Protein AF-F8WBX7-F1 (afdb_monomer_lite)

Radius of gyration: 35.65 Å; chains: 1; bounding box: 81×72×64 Å

Secondary structure (DSSP, 8-state):
------------------------------------TTS--------HHHHHHHHH--SSTTHHHHHHHHHHHHHHHTTT---GGGHHHHHHHHHHHHHHTTT-TTHHHHHHHHHHTT-

Structure (mmCIF, N/CA/C/O backbone):
data_AF-F8WBX7-F1
#
_entry.id   AF-F8WBX7-F1
#
loop_
_atom_site.group_PDB
_atom_site.id
_atom_site.type_symbol
_atom_site.label_atom_id
_atom_site.label_alt_id
_atom_site.label_comp_id
_atom_site.label_asym_id
_atom_site.label_entity_id
_atom_site.label_seq_id
_atom_site.pdbx_PDB_ins_code
_atom_site.Cartn_x
_atom_site.Cartn_y
_atom_site.Cartn_z
_atom_site.occupancy
_atom_site.B_iso_or_equiv
_atom_site.auth_seq_id
_atom_site.auth_comp_id
_atom_site.auth_asym_id
_atom_site.auth_atom_id
_atom_site.pdbx_PDB_model_num
ATOM 1 N N . MET A 1 1 ? 64.959 -41.190 -45.907 1.00 32.16 1 MET A N 1
ATOM 2 C CA . MET A 1 1 ? 64.258 -42.488 -45.803 1.00 32.16 1 MET A CA 1
ATOM 3 C C . MET A 1 1 ? 65.251 -43.431 -45.135 1.00 32.16 1 MET A C 1
ATOM 5 O O . MET A 1 1 ? 66.301 -43.627 -45.720 1.00 32.16 1 MET A O 1
ATOM 9 N N . TRP A 1 2 ? 65.195 -43.651 -43.812 1.00 32.00 2 TRP A N 1
ATOM 10 C CA . TRP A 1 2 ? 64.320 -44.609 -43.090 1.00 32.00 2 TRP A CA 1
ATOM 11 C C . TRP A 1 2 ? 64.454 -46.012 -43.702 1.00 32.00 2 TRP A C 1
ATOM 13 O O . TRP A 1 2 ? 64.233 -46.123 -44.900 1.00 32.00 2 TRP A O 1
ATOM 23 N N . THR A 1 3 ? 64.750 -47.117 -43.021 1.00 35.34 3 THR A N 1
ATOM 24 C CA . THR A 1 3 ? 65.129 -47.492 -41.640 1.00 35.34 3 THR A CA 1
ATOM 25 C C . THR A 1 3 ? 65.333 -49.013 -41.736 1.00 35.34 3 THR A C 1
ATOM 27 O O . THR A 1 3 ? 64.502 -49.674 -42.352 1.00 35.34 3 THR A O 1
ATOM 30 N N . GLU A 1 4 ? 66.357 -49.563 -41.101 1.00 31.98 4 GLU A N 1
ATOM 31 C CA . GLU A 1 4 ? 66.477 -50.981 -40.710 1.00 31.98 4 GLU A CA 1
ATOM 32 C C . GLU A 1 4 ? 66.907 -50.934 -39.225 1.00 31.98 4 GLU A C 1
ATOM 34 O O . GLU A 1 4 ? 67.509 -49.945 -38.811 1.00 31.98 4 GLU A O 1
ATOM 39 N N . GLU A 1 5 ? 66.617 -51.852 -38.311 1.00 36.66 5 GLU A N 1
ATOM 40 C CA . GLU A 1 5 ? 66.100 -53.215 -38.362 1.00 36.66 5 GLU A CA 1
ATOM 41 C C . GLU A 1 5 ? 65.619 -53.602 -36.935 1.00 36.66 5 GLU A C 1
ATOM 43 O O . GLU A 1 5 ? 65.699 -52.795 -36.009 1.00 36.66 5 GLU A O 1
ATOM 48 N N . ALA A 1 6 ? 65.131 -54.841 -36.803 1.00 39.00 6 ALA A N 1
ATOM 49 C CA . ALA A 1 6 ? 64.866 -55.672 -35.616 1.00 39.00 6 ALA A CA 1
ATOM 50 C C . ALA A 1 6 ? 65.645 -55.326 -34.317 1.00 39.00 6 ALA A C 1
ATOM 52 O O . ALA A 1 6 ? 66.772 -54.859 -34.353 1.00 39.00 6 ALA A O 1
ATOM 53 N N . GLY A 1 7 ? 65.162 -55.554 -33.093 1.00 36.91 7 GLY A N 1
ATOM 54 C CA . GLY A 1 7 ? 64.368 -56.664 -32.567 1.00 36.91 7 GLY A CA 1
ATOM 55 C C . GLY A 1 7 ? 65.116 -57.296 -31.373 1.00 36.91 7 GLY A C 1
ATOM 56 O O . GLY A 1 7 ? 66.333 -57.418 -31.411 1.00 36.91 7 GLY A O 1
ATOM 57 N N . ALA A 1 8 ? 64.355 -57.726 -30.357 1.00 36.06 8 ALA A N 1
ATOM 58 C CA . ALA A 1 8 ? 64.717 -58.650 -29.262 1.00 36.06 8 ALA A CA 1
ATOM 59 C C . ALA A 1 8 ? 65.456 -58.127 -27.992 1.00 36.06 8 ALA A C 1
ATOM 61 O O . ALA A 1 8 ? 66.654 -57.878 -27.978 1.00 36.06 8 ALA A O 1
ATOM 62 N N . THR A 1 9 ? 64.673 -58.08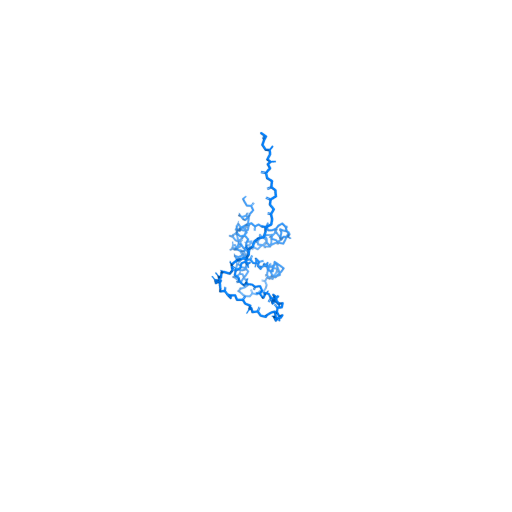3 -26.896 1.00 35.72 9 THR A N 1
ATOM 63 C CA . THR A 1 9 ? 64.915 -58.601 -25.519 1.00 35.72 9 THR A CA 1
ATOM 64 C C . THR A 1 9 ? 66.294 -58.496 -24.855 1.00 35.72 9 THR A C 1
ATOM 66 O O . THR A 1 9 ? 67.227 -59.159 -25.288 1.00 35.72 9 THR A O 1
ATOM 69 N N . ALA A 1 10 ? 66.338 -57.889 -23.660 1.00 38.41 10 ALA A N 1
ATOM 70 C CA . ALA A 1 10 ? 66.736 -58.559 -22.406 1.00 38.41 10 ALA A CA 1
ATOM 71 C C . ALA A 1 10 ? 66.576 -57.623 -21.190 1.00 38.41 10 ALA A C 1
ATOM 73 O O . ALA A 1 10 ? 66.695 -56.406 -21.285 1.00 38.41 10 ALA A O 1
ATOM 74 N N . GLU A 1 11 ? 66.257 -58.239 -20.061 1.00 33.62 11 GLU A N 1
ATOM 75 C CA . GLU A 1 11 ? 65.795 -57.678 -18.794 1.00 33.62 11 GLU A CA 1
ATOM 76 C C . GLU A 1 11 ? 66.921 -57.069 -17.938 1.00 33.62 11 GLU A C 1
ATOM 78 O O . GLU A 1 11 ? 68.028 -57.599 -17.907 1.00 33.62 11 GLU A O 1
ATOM 83 N N . ALA A 1 12 ? 66.601 -56.035 -17.148 1.00 40.03 12 ALA A N 1
ATOM 84 C CA . ALA A 1 12 ? 67.193 -55.821 -15.824 1.00 40.03 12 ALA A CA 1
ATOM 85 C C . ALA A 1 12 ? 66.313 -54.886 -14.966 1.00 40.03 12 ALA A C 1
ATOM 87 O O . ALA A 1 12 ? 66.141 -53.706 -15.267 1.00 40.03 12 ALA A O 1
ATOM 88 N N . GLN A 1 13 ? 65.768 -55.469 -13.893 1.00 34.62 13 GLN A N 1
ATOM 89 C CA . GLN A 1 13 ? 65.383 -54.863 -12.606 1.00 34.62 13 GLN A CA 1
ATOM 90 C C . GLN A 1 13 ? 66.312 -53.688 -12.214 1.00 34.62 13 GLN A C 1
ATOM 92 O O . GLN A 1 13 ? 67.504 -53.739 -12.480 1.00 34.62 13 GLN A O 1
ATOM 97 N N . GLU A 1 14 ? 65.873 -52.631 -11.526 1.00 36.47 14 GLU A N 1
ATOM 98 C CA . GLU A 1 14 ? 65.305 -52.718 -10.180 1.00 36.47 14 GLU A CA 1
ATOM 99 C C . GLU A 1 14 ? 64.715 -51.379 -9.692 1.00 36.47 14 GLU A C 1
ATOM 101 O O . GLU A 1 14 ? 65.154 -50.300 -10.078 1.00 36.47 14 GLU A O 1
ATOM 106 N N . SER A 1 15 ? 63.834 -51.519 -8.696 1.00 37.59 15 SER A N 1
ATOM 107 C CA . SER A 1 15 ? 63.729 -50.653 -7.513 1.00 37.59 15 SER A CA 1
ATOM 108 C C . SER A 1 15 ? 63.017 -49.308 -7.671 1.00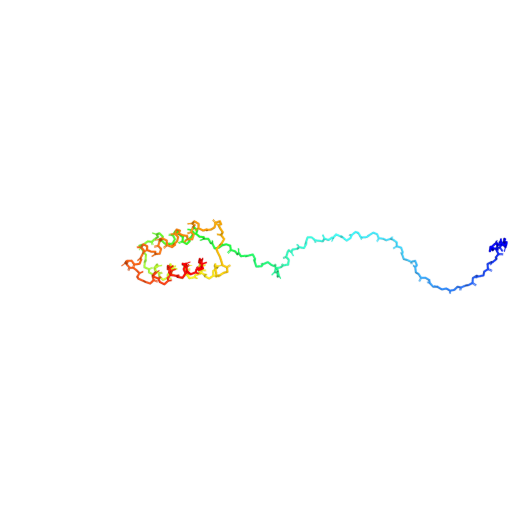 37.59 15 SER A C 1
ATOM 110 O O . SER A 1 15 ? 63.596 -48.302 -8.067 1.00 37.59 15 SER A O 1
ATOM 112 N N . GLY A 1 16 ? 61.749 -49.262 -7.243 1.00 35.47 16 GLY A N 1
ATOM 113 C CA . GLY A 1 16 ? 61.037 -47.986 -7.173 1.00 35.47 16 GLY A CA 1
ATOM 114 C C . GLY A 1 16 ? 59.624 -47.977 -6.600 1.00 35.47 16 GLY A C 1
ATOM 115 O O . GLY A 1 16 ? 58.793 -47.254 -7.116 1.00 35.47 16 GLY A O 1
ATOM 116 N N . ILE A 1 17 ? 59.369 -48.741 -5.533 1.00 42.94 17 ILE A N 1
ATOM 117 C CA . ILE A 1 17 ? 58.415 -48.397 -4.455 1.00 42.94 17 ILE A CA 1
ATOM 118 C C . ILE A 1 17 ? 56.901 -48.340 -4.804 1.00 42.94 17 ILE A C 1
ATOM 120 O O . ILE A 1 17 ? 56.388 -47.429 -5.438 1.00 42.94 17 ILE A O 1
ATOM 124 N N . ARG A 1 18 ? 56.204 -49.357 -4.262 1.00 49.78 18 ARG A N 1
ATOM 125 C CA . ARG A 1 18 ? 54.848 -49.427 -3.652 1.00 49.78 18 ARG A CA 1
ATOM 126 C C . ARG A 1 18 ? 53.939 -48.190 -3.836 1.00 49.78 18 ARG A C 1
ATOM 128 O O . ARG A 1 18 ? 54.327 -47.068 -3.559 1.00 49.78 18 ARG A O 1
ATOM 135 N N . ASN A 1 19 ? 52.659 -48.369 -4.178 1.00 38.72 19 ASN A N 1
ATOM 136 C CA . ASN A 1 19 ? 51.656 -48.800 -3.195 1.00 38.72 19 ASN A CA 1
ATOM 137 C C . ASN A 1 19 ? 50.479 -49.556 -3.839 1.00 38.72 19 ASN A C 1
ATOM 139 O O . ASN A 1 19 ? 49.707 -48.998 -4.613 1.00 38.72 19 ASN A O 1
ATOM 143 N N . LYS A 1 20 ? 50.304 -50.824 -3.446 1.00 44.56 20 LYS A N 1
ATOM 144 C CA . LYS A 1 20 ? 49.010 -51.515 -3.490 1.00 44.56 20 LYS A CA 1
ATOM 145 C C . LYS A 1 20 ? 48.246 -51.118 -2.232 1.00 44.56 20 LYS A C 1
ATOM 147 O O . LYS A 1 20 ? 48.716 -51.436 -1.145 1.00 44.56 20 LYS A O 1
ATOM 152 N N . SER A 1 21 ? 47.066 -50.532 -2.387 1.00 44.62 21 SER A N 1
ATOM 153 C CA . SER A 1 21 ? 46.029 -50.623 -1.363 1.00 44.62 21 SER A CA 1
ATOM 154 C C . SER A 1 21 ? 44.713 -51.018 -2.011 1.00 44.62 21 SER A C 1
ATOM 156 O O . SER A 1 21 ? 44.223 -50.394 -2.945 1.00 44.62 21 SER A O 1
ATOM 158 N N . SER A 1 22 ? 44.237 -52.146 -1.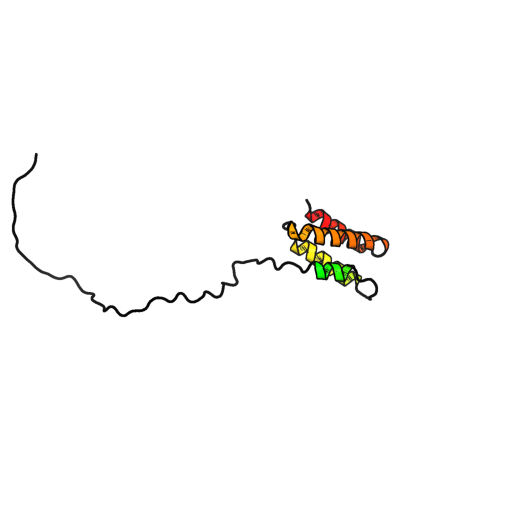504 1.00 49.97 22 SER A N 1
ATOM 159 C CA . SER A 1 22 ? 42.969 -52.827 -1.697 1.00 49.97 22 SER A CA 1
ATOM 160 C C . SER A 1 22 ? 41.770 -51.916 -1.946 1.00 49.97 22 SER A C 1
ATOM 162 O O . SER A 1 22 ? 41.451 -51.045 -1.139 1.00 49.97 22 SER A O 1
ATOM 164 N N . SER A 1 23 ? 41.058 -52.235 -3.026 1.00 57.12 23 SER A N 1
ATOM 165 C CA . SER A 1 23 ? 39.666 -51.863 -3.255 1.00 57.12 23 SER A CA 1
ATOM 166 C C . SER A 1 23 ? 38.801 -52.283 -2.062 1.00 57.12 23 SER A C 1
ATOM 168 O O . SER A 1 23 ? 38.703 -53.469 -1.748 1.00 57.12 23 SER A O 1
ATOM 170 N N . SER A 1 24 ? 38.184 -51.303 -1.406 1.00 54.84 24 SER A N 1
ATOM 171 C CA . SER A 1 24 ? 37.029 -51.488 -0.534 1.00 54.84 24 SER A CA 1
ATOM 172 C C . SER A 1 24 ? 36.069 -50.335 -0.792 1.00 54.84 24 SER A C 1
ATOM 174 O O . SER A 1 24 ? 36.402 -49.167 -0.604 1.00 54.84 24 SER A O 1
ATOM 176 N N . SER A 1 25 ? 34.889 -50.697 -1.268 1.00 55.22 25 SER A N 1
ATOM 177 C CA . SER A 1 25 ? 33.782 -49.856 -1.699 1.00 55.22 25 SER A CA 1
ATOM 178 C C . SER A 1 25 ? 33.370 -48.811 -0.663 1.00 55.22 25 SER A C 1
ATOM 180 O O . SER A 1 25 ? 32.951 -49.187 0.427 1.00 55.22 25 SER A O 1
ATOM 182 N N . GLN A 1 26 ? 33.350 -47.532 -1.046 1.00 49.50 26 GLN A N 1
ATOM 183 C CA . GLN A 1 26 ? 32.404 -46.549 -0.509 1.00 49.50 26 GLN A CA 1
ATOM 184 C C . GLN A 1 26 ? 32.002 -45.588 -1.630 1.00 49.50 26 GLN A C 1
ATOM 186 O O . GLN A 1 26 ? 32.787 -44.759 -2.080 1.00 49.50 26 GLN A O 1
ATOM 191 N N . ILE A 1 27 ? 30.769 -45.743 -2.112 1.00 61.38 27 ILE A N 1
ATOM 192 C CA . ILE A 1 27 ? 30.102 -44.739 -2.941 1.00 61.38 27 ILE A CA 1
ATOM 193 C C . ILE A 1 27 ? 29.888 -43.524 -2.028 1.00 61.38 27 ILE A C 1
ATOM 195 O O . ILE A 1 27 ? 29.262 -43.696 -0.977 1.00 61.38 27 ILE A O 1
ATOM 199 N N . PRO A 1 28 ? 30.373 -42.318 -2.365 1.00 46.81 28 PRO A N 1
ATOM 200 C CA . PRO A 1 28 ? 30.032 -41.142 -1.589 1.00 46.81 28 PRO A CA 1
ATOM 201 C C . PRO A 1 28 ? 28.564 -40.822 -1.870 1.00 46.81 28 PRO A C 1
ATOM 203 O O . PRO A 1 28 ? 28.202 -40.316 -2.930 1.00 46.81 28 PRO A O 1
ATOM 206 N N . VAL A 1 29 ? 27.704 -41.170 -0.917 1.00 57.00 29 VAL A N 1
ATOM 207 C CA . VAL A 1 29 ? 26.351 -40.629 -0.844 1.00 57.00 29 VAL A CA 1
ATOM 208 C C . VAL A 1 29 ? 26.526 -39.141 -0.574 1.00 57.00 29 VAL A C 1
ATOM 210 O O . VAL A 1 29 ? 26.856 -38.745 0.543 1.00 57.00 29 VAL A O 1
ATOM 213 N N . VAL A 1 30 ? 26.366 -38.318 -1.609 1.00 53.97 30 VAL A N 1
ATOM 214 C CA . VAL A 1 30 ? 26.171 -36.881 -1.424 1.00 53.97 30 VAL A CA 1
ATOM 215 C C . VAL A 1 30 ? 24.865 -36.754 -0.653 1.00 53.97 30 VAL A C 1
ATOM 217 O O . VAL A 1 30 ? 23.782 -36.975 -1.194 1.00 53.97 30 VAL A O 1
ATOM 220 N N . GLY A 1 31 ? 24.996 -36.521 0.653 1.00 52.06 31 GLY A N 1
ATOM 221 C CA . GLY A 1 31 ? 23.877 -36.204 1.520 1.00 52.06 31 GLY A CA 1
ATOM 222 C C . GLY A 1 31 ? 23.121 -35.027 0.927 1.00 52.06 31 GLY A C 1
ATOM 223 O O . GLY A 1 31 ? 23.732 -34.126 0.353 1.00 52.06 31 GLY A O 1
ATOM 224 N N . VAL A 1 32 ? 21.792 -35.063 1.040 1.00 52.78 32 VAL A N 1
ATOM 225 C CA . VAL A 1 32 ? 20.946 -33.895 0.798 1.00 52.78 32 VAL A CA 1
ATOM 226 C C . VAL A 1 32 ? 21.577 -32.739 1.558 1.00 52.78 32 VAL A C 1
ATOM 228 O O . VAL A 1 32 ? 21.589 -32.728 2.788 1.00 52.78 32 VAL A O 1
ATOM 231 N N . VAL A 1 33 ? 22.169 -31.818 0.803 1.00 46.59 33 VAL A N 1
ATOM 232 C CA . VAL A 1 33 ? 22.575 -30.517 1.300 1.00 46.59 33 VAL A CA 1
ATOM 233 C C . VAL A 1 33 ? 21.274 -29.900 1.783 1.00 46.59 33 VAL A C 1
ATOM 235 O O . VAL A 1 33 ? 20.402 -29.575 0.981 1.00 46.59 33 VAL A O 1
ATOM 238 N N . THR A 1 34 ? 21.089 -29.846 3.101 1.00 55.47 34 THR A N 1
ATOM 239 C CA . THR A 1 34 ? 20.186 -28.860 3.682 1.00 55.47 34 THR A CA 1
ATOM 240 C C . THR A 1 34 ? 20.668 -27.537 3.135 1.00 55.47 34 THR A C 1
ATOM 242 O O . THR A 1 34 ? 21.831 -27.192 3.344 1.00 55.47 34 THR A O 1
ATOM 245 N N . GLU A 1 35 ? 19.818 -26.919 2.326 1.00 51.66 35 GLU A N 1
ATOM 246 C CA . GLU A 1 35 ? 20.119 -25.701 1.598 1.00 51.66 35 GLU A CA 1
ATOM 247 C C . GLU A 1 35 ? 20.782 -24.714 2.558 1.00 51.66 35 GLU A C 1
ATOM 249 O O . GLU A 1 35 ? 20.252 -24.390 3.620 1.00 51.66 35 GLU A O 1
ATOM 254 N N . ASP A 1 36 ? 22.011 -24.373 2.199 1.00 42.69 36 ASP A N 1
ATOM 255 C CA . ASP A 1 36 ? 22.853 -23.359 2.802 1.00 42.69 36 ASP A CA 1
ATOM 256 C C . ASP A 1 36 ? 22.042 -22.058 2.921 1.00 42.69 36 ASP A C 1
ATOM 258 O O . ASP A 1 36 ? 21.630 -21.476 1.914 1.00 42.69 36 ASP A O 1
ATOM 262 N N . ASP A 1 37 ? 21.753 -21.636 4.152 1.00 56.91 37 ASP A N 1
ATOM 263 C CA . ASP A 1 37 ? 20.901 -20.485 4.499 1.00 56.91 37 ASP A CA 1
ATOM 264 C C . ASP A 1 37 ? 21.643 -19.143 4.296 1.00 56.91 37 ASP A C 1
ATOM 266 O O . ASP A 1 37 ? 21.510 -18.219 5.089 1.00 56.91 37 ASP A O 1
ATOM 270 N N . GLU A 1 38 ? 22.488 -19.049 3.261 1.00 54.28 38 GLU A N 1
ATOM 271 C CA . GLU A 1 38 ? 23.435 -17.941 3.031 1.00 54.28 38 GLU A CA 1
ATOM 272 C C . GLU A 1 38 ? 23.621 -17.605 1.531 1.00 54.28 38 GLU A C 1
ATOM 274 O O . GLU A 1 38 ? 24.651 -17.073 1.121 1.00 54.28 38 GLU A O 1
ATOM 279 N N . ALA A 1 39 ? 22.626 -17.869 0.669 1.00 52.09 39 ALA A N 1
ATOM 280 C CA . ALA A 1 39 ? 22.630 -17.333 -0.707 1.00 52.09 39 ALA A CA 1
ATOM 281 C C . ALA A 1 39 ? 21.257 -17.222 -1.393 1.00 52.09 39 ALA A C 1
ATOM 283 O O . ALA A 1 39 ? 21.188 -17.142 -2.621 1.00 52.09 39 ALA A O 1
ATOM 284 N N . GLN A 1 40 ? 20.155 -17.176 -0.643 1.00 44.41 40 GLN A N 1
ATOM 285 C CA . GLN A 1 40 ? 18.890 -16.708 -1.199 1.00 44.41 40 GLN A CA 1
ATOM 286 C C . GLN A 1 40 ? 18.287 -15.663 -0.272 1.00 44.41 40 GLN A C 1
ATOM 288 O O . GLN A 1 40 ? 17.634 -15.983 0.717 1.00 44.41 40 GLN A O 1
ATOM 293 N N . ASP A 1 41 ? 18.437 -14.396 -0.657 1.00 49.94 41 ASP A N 1
ATOM 294 C CA . ASP A 1 41 ? 17.433 -13.377 -0.360 1.00 49.94 41 ASP A CA 1
ATOM 295 C C . ASP A 1 41 ? 16.133 -13.802 -1.066 1.00 49.94 41 ASP A C 1
ATOM 297 O O . ASP A 1 41 ? 15.735 -13.276 -2.107 1.00 49.94 41 ASP A O 1
ATOM 301 N N . VAL A 1 42 ? 15.502 -14.866 -0.559 1.00 52.34 42 VAL A N 1
ATOM 302 C CA . VAL A 1 42 ? 14.131 -15.208 -0.891 1.00 52.34 42 VAL A CA 1
ATOM 303 C C . VAL A 1 42 ? 13.343 -14.039 -0.338 1.00 52.34 42 VAL A C 1
ATOM 305 O O . VAL A 1 42 ? 13.001 -14.027 0.845 1.00 52.34 42 VAL A O 1
ATOM 308 N N . PHE A 1 43 ? 13.091 -13.039 -1.188 1.00 57.22 43 PHE A N 1
ATOM 309 C CA . PHE A 1 43 ? 12.153 -11.959 -0.926 1.00 57.22 43 PHE A CA 1
ATOM 310 C C . PHE A 1 43 ? 10.871 -12.605 -0.428 1.00 57.22 43 PHE A C 1
ATOM 312 O O . PHE A 1 43 ? 10.059 -13.094 -1.218 1.00 57.22 43 PHE A O 1
ATOM 319 N N . LYS A 1 44 ? 10.701 -12.667 0.895 1.00 66.19 44 LYS A N 1
ATOM 320 C CA . LYS A 1 44 ? 9.496 -13.224 1.478 1.00 66.19 44 LYS A CA 1
ATOM 321 C C . LYS A 1 44 ? 8.391 -12.271 1.055 1.00 66.19 44 LYS A C 1
ATOM 323 O O . LYS A 1 44 ? 8.411 -11.117 1.494 1.00 66.19 44 LYS A O 1
ATOM 328 N N . PRO A 1 45 ? 7.467 -12.701 0.179 1.00 70.50 45 PRO A N 1
ATOM 329 C CA . PRO A 1 45 ? 6.481 -11.790 -0.357 1.00 70.50 45 PRO A CA 1
ATOM 330 C C . PRO A 1 45 ? 5.670 -11.251 0.814 1.00 70.50 45 PRO A C 1
ATOM 332 O O . PRO A 1 45 ? 5.211 -12.006 1.681 1.00 70.50 45 PRO A O 1
ATOM 335 N N . MET A 1 46 ? 5.548 -9.928 0.879 1.00 85.50 46 MET A N 1
ATOM 336 C CA . MET A 1 46 ? 4.677 -9.313 1.862 1.00 85.50 46 MET A CA 1
ATOM 337 C C . MET A 1 46 ? 3.251 -9.798 1.594 1.00 85.50 46 MET A C 1
ATOM 339 O O . MET A 1 46 ? 2.808 -9.846 0.449 1.00 85.50 46 MET A O 1
ATOM 343 N N . ASP A 1 47 ? 2.515 -10.163 2.641 1.00 91.69 47 ASP A N 1
ATOM 344 C CA . ASP A 1 47 ? 1.110 -10.538 2.486 1.00 91.69 47 ASP A CA 1
ATOM 345 C C . ASP A 1 47 ? 0.271 -9.284 2.191 1.00 91.69 47 ASP A C 1
ATOM 347 O O . ASP A 1 47 ? -0.229 -8.609 3.097 1.00 91.69 47 ASP A O 1
ATOM 351 N N . LEU A 1 48 ? 0.138 -8.960 0.903 1.00 94.25 48 LEU A N 1
ATOM 352 C CA . LEU A 1 48 ? -0.617 -7.806 0.422 1.00 94.25 48 LEU A CA 1
ATOM 353 C C . LEU A 1 48 ? -2.103 -7.905 0.776 1.00 94.25 48 LEU A C 1
ATOM 355 O O . LEU A 1 48 ? -2.730 -6.888 1.067 1.00 94.25 48 LEU A O 1
ATOM 359 N N . ASN A 1 49 ? -2.666 -9.116 0.840 1.00 95.00 49 ASN A N 1
ATOM 360 C CA . ASN A 1 49 ? -4.056 -9.310 1.254 1.00 95.00 49 ASN A CA 1
ATOM 361 C C . ASN A 1 49 ? -4.260 -8.903 2.712 1.00 95.00 49 ASN A C 1
ATOM 363 O O . ASN A 1 49 ? -5.272 -8.285 3.048 1.00 95.00 49 ASN A O 1
ATOM 367 N N . ARG A 1 50 ? -3.295 -9.202 3.583 1.00 94.12 50 ARG A N 1
ATOM 368 C CA . ARG A 1 50 ? -3.321 -8.732 4.970 1.00 94.12 50 ARG A CA 1
ATOM 369 C C . ARG A 1 50 ? -3.224 -7.211 5.064 1.00 94.12 50 ARG A C 1
ATOM 371 O O . ARG A 1 50 ? -3.920 -6.632 5.896 1.00 94.12 50 ARG A O 1
ATOM 378 N N . VAL A 1 51 ? -2.402 -6.569 4.231 1.00 94.44 51 VAL A N 1
ATOM 379 C CA . VAL A 1 51 ? -2.308 -5.097 4.183 1.00 94.44 51 VAL A CA 1
ATOM 380 C C . VAL A 1 51 ? -3.636 -4.487 3.734 1.00 94.44 51 VAL A C 1
ATOM 382 O O . VAL A 1 51 ? -4.140 -3.583 4.392 1.00 94.44 51 VAL A O 1
ATOM 385 N N . ILE A 1 52 ? -4.242 -5.029 2.676 1.00 96.31 52 ILE A N 1
ATOM 386 C CA . ILE A 1 52 ? -5.550 -4.600 2.166 1.00 96.31 52 ILE A CA 1
ATOM 387 C C . ILE A 1 52 ? -6.623 -4.711 3.253 1.00 96.31 52 ILE A C 1
ATOM 389 O O . ILE A 1 52 ? -7.278 -3.718 3.548 1.00 96.31 52 ILE A O 1
ATOM 393 N N . LYS A 1 53 ? -6.755 -5.877 3.902 1.00 95.62 53 LYS A N 1
ATOM 394 C CA . LYS A 1 53 ? -7.736 -6.079 4.982 1.00 95.62 53 LYS A CA 1
ATOM 395 C C . LYS A 1 53 ? -7.537 -5.087 6.125 1.00 95.62 53 LYS A C 1
ATOM 397 O O . LYS A 1 53 ? -8.501 -4.523 6.624 1.00 95.62 53 LYS A O 1
ATOM 402 N N . LEU A 1 54 ? -6.285 -4.839 6.517 1.00 94.62 54 LEU A N 1
ATOM 403 C CA . LEU A 1 54 ? -5.967 -3.868 7.563 1.00 94.62 54 LEU A CA 1
ATOM 404 C C . LEU A 1 54 ? -6.372 -2.443 7.163 1.00 94.62 54 LEU A C 1
ATOM 406 O O . LEU A 1 54 ? -6.826 -1.688 8.016 1.00 94.62 54 LEU A O 1
ATOM 410 N N . LEU A 1 55 ? -6.196 -2.071 5.894 1.00 94.12 55 LEU A N 1
ATOM 411 C CA . LEU A 1 55 ? -6.580 -0.764 5.359 1.00 94.12 55 LEU A CA 1
ATOM 412 C C . LEU A 1 55 ? -8.083 -0.632 5.106 1.00 94.12 55 LEU A C 1
ATOM 414 O O . LEU A 1 55 ? -8.569 0.489 5.021 1.00 94.12 55 LEU A O 1
ATOM 418 N N . GLU A 1 56 ? -8.824 -1.726 4.973 1.00 94.25 56 GLU A N 1
ATOM 419 C CA . GLU A 1 56 ? -10.288 -1.709 4.876 1.00 94.25 56 GLU A CA 1
ATOM 420 C C . GLU A 1 56 ? -10.946 -1.510 6.255 1.00 94.25 56 GLU A C 1
ATOM 422 O O . GLU A 1 56 ? -12.027 -0.934 6.329 1.00 94.25 56 GLU A O 1
ATOM 427 N N . GLU A 1 57 ? -10.282 -1.891 7.353 1.00 90.50 57 GLU A N 1
ATOM 428 C CA . GLU A 1 57 ? -10.754 -1.599 8.713 1.00 90.50 57 GLU A CA 1
ATOM 429 C C . GLU A 1 57 ? -10.767 -0.076 9.003 1.00 90.50 57 GLU A C 1
ATOM 431 O O . GLU A 1 57 ? -9.834 0.655 8.645 1.00 90.50 57 GLU A O 1
ATOM 436 N N . THR A 1 58 ? -11.816 0.410 9.682 1.00 80.62 58 THR A N 1
ATOM 437 C CA . THR A 1 58 ? -11.992 1.839 10.036 1.00 80.62 58 THR A CA 1
ATOM 438 C C . THR A 1 58 ? -12.294 2.120 11.510 1.00 80.62 58 THR A C 1
ATOM 440 O O . THR A 1 58 ? -12.038 3.233 11.955 1.00 80.62 58 THR A O 1
ATOM 443 N N . ASP A 1 59 ? -12.743 1.136 12.295 1.00 71.00 59 ASP A N 1
ATOM 444 C CA . ASP A 1 59 ? -13.420 1.406 13.579 1.00 71.00 59 ASP A CA 1
ATOM 445 C C . ASP A 1 59 ? -12.632 0.907 14.805 1.00 71.00 59 ASP A C 1
ATOM 447 O O . ASP A 1 59 ? -13.168 0.217 15.673 1.00 71.00 59 ASP A O 1
ATOM 451 N N . LYS A 1 60 ? -11.322 1.187 14.862 1.00 79.50 60 LYS A N 1
ATOM 452 C CA . LYS A 1 60 ? -10.463 0.781 15.990 1.00 79.50 60 LYS A CA 1
ATOM 453 C C . LYS A 1 60 ? -9.490 1.885 16.400 1.00 79.50 60 LYS A C 1
ATOM 455 O O . LYS A 1 60 ? -8.825 2.483 15.553 1.00 79.50 60 LYS A O 1
ATOM 460 N N . ASP A 1 61 ? -9.338 2.077 17.707 1.00 80.75 61 ASP A N 1
ATOM 461 C CA . ASP A 1 61 ? -8.348 2.995 18.270 1.00 80.75 61 ASP A CA 1
ATOM 462 C C . ASP A 1 61 ? -6.917 2.560 17.916 1.00 80.75 61 ASP A C 1
ATOM 464 O O . ASP A 1 61 ? -6.577 1.374 17.923 1.00 80.75 61 ASP A O 1
ATOM 468 N N . GLY A 1 62 ? -6.064 3.529 17.570 1.00 82.94 62 GLY A N 1
ATOM 469 C CA . GLY A 1 62 ? -4.666 3.282 17.189 1.00 82.94 62 GLY A CA 1
ATOM 470 C C . GLY A 1 62 ? -4.476 2.556 15.848 1.00 82.94 62 GLY A C 1
ATOM 471 O O . GLY A 1 62 ? -3.351 2.185 15.500 1.00 82.94 62 GLY A O 1
ATOM 472 N N . LEU A 1 63 ? -5.549 2.347 15.078 1.00 90.75 63 LEU A N 1
ATOM 473 C CA . LEU A 1 63 ? -5.494 1.647 13.797 1.00 90.75 63 LEU A CA 1
ATOM 474 C C . LEU A 1 63 ? -4.696 2.414 12.740 1.00 90.75 63 LEU A C 1
ATOM 476 O O . LEU A 1 63 ? -3.949 1.788 11.993 1.00 90.75 63 LEU A O 1
ATOM 480 N N . GLU A 1 64 ? -4.806 3.743 12.713 1.00 92.56 64 GLU A N 1
ATOM 481 C CA . GLU A 1 64 ? -4.092 4.597 11.756 1.00 92.56 64 GLU A CA 1
ATOM 482 C C . GLU A 1 64 ? -2.575 4.377 11.833 1.00 92.56 64 GLU A C 1
ATOM 484 O O . GLU A 1 64 ? -1.941 4.048 10.835 1.00 92.56 64 GLU A O 1
ATOM 489 N N . GLU A 1 65 ? -1.986 4.453 13.029 1.00 93.62 65 GLU A N 1
ATOM 490 C CA . GLU A 1 65 ? -0.541 4.263 13.219 1.00 93.62 65 GLU A CA 1
ATOM 491 C C . GLU A 1 65 ? -0.093 2.859 12.779 1.00 93.62 65 GLU A C 1
ATOM 493 O O . GLU A 1 65 ? 0.949 2.674 12.144 1.00 93.62 65 GLU A O 1
ATOM 498 N N . LYS A 1 66 ? -0.921 1.846 13.058 1.00 93.56 66 LYS A N 1
ATOM 499 C CA . LYS A 1 66 ? -0.676 0.476 12.605 1.00 93.56 66 LYS A CA 1
ATOM 500 C C . LYS A 1 66 ? -0.734 0.380 11.079 1.00 93.56 66 LYS A C 1
ATOM 502 O O . LYS A 1 66 ? 0.151 -0.237 10.493 1.00 93.56 66 LYS A O 1
ATOM 507 N N . GLN A 1 67 ? -1.736 0.978 10.440 1.00 95.19 67 GLN A N 1
ATOM 508 C CA . GLN A 1 67 ? -1.879 1.007 8.984 1.00 95.19 67 GLN A CA 1
ATOM 509 C C . GLN A 1 67 ? -0.672 1.686 8.328 1.00 95.19 67 GLN A C 1
ATOM 511 O O . GLN A 1 67 ? -0.036 1.079 7.466 1.00 95.19 67 GLN A O 1
ATOM 516 N N . LEU A 1 68 ? -0.287 2.875 8.800 1.00 95.56 68 LEU A N 1
ATOM 517 C CA . LEU A 1 68 ? 0.877 3.615 8.303 1.00 95.56 68 LEU A CA 1
ATOM 518 C C . LEU A 1 68 ? 2.166 2.794 8.437 1.00 95.56 68 LEU A C 1
ATOM 520 O O . LEU A 1 68 ? 2.949 2.698 7.492 1.00 95.56 68 LEU A O 1
ATOM 524 N N . LYS A 1 69 ? 2.364 2.105 9.568 1.00 94.69 69 LYS A N 1
ATOM 525 C CA . LYS A 1 69 ? 3.517 1.212 9.766 1.00 94.69 69 LYS A CA 1
ATOM 526 C C . LYS A 1 69 ? 3.550 0.059 8.760 1.00 94.69 69 LYS A C 1
ATOM 528 O O . LYS A 1 69 ? 4.632 -0.341 8.332 1.00 94.69 69 LYS A O 1
ATOM 533 N N . PHE A 1 70 ? 2.396 -0.497 8.393 1.00 93.88 70 PHE A N 1
ATOM 534 C CA . PHE A 1 70 ? 2.317 -1.545 7.374 1.00 93.88 70 PHE A CA 1
ATOM 535 C C . PHE A 1 70 ? 2.593 -1.002 5.973 1.00 93.88 70 PHE A C 1
ATOM 537 O O . PHE A 1 70 ? 3.360 -1.622 5.242 1.00 93.88 70 PHE A O 1
ATOM 544 N N . VAL A 1 71 ? 2.044 0.160 5.613 1.00 95.25 71 VAL A N 1
ATOM 545 C CA . VAL A 1 71 ? 2.313 0.773 4.303 1.00 95.25 71 VAL A CA 1
ATOM 546 C C . VAL A 1 71 ? 3.787 1.156 4.171 1.00 95.25 71 VAL A C 1
ATOM 548 O O . VAL A 1 71 ? 4.407 0.855 3.158 1.00 95.25 71 VAL A O 1
ATOM 551 N N . LYS A 1 72 ? 4.405 1.690 5.228 1.00 95.31 72 LYS A N 1
ATOM 552 C CA . LYS A 1 72 ? 5.847 1.968 5.248 1.00 95.31 72 LYS A CA 1
ATOM 553 C C . LYS A 1 72 ? 6.688 0.713 5.008 1.00 95.31 72 LYS A C 1
ATOM 555 O O . LYS A 1 72 ? 7.656 0.756 4.256 1.00 95.31 72 LYS A O 1
ATOM 560 N N . LYS A 1 73 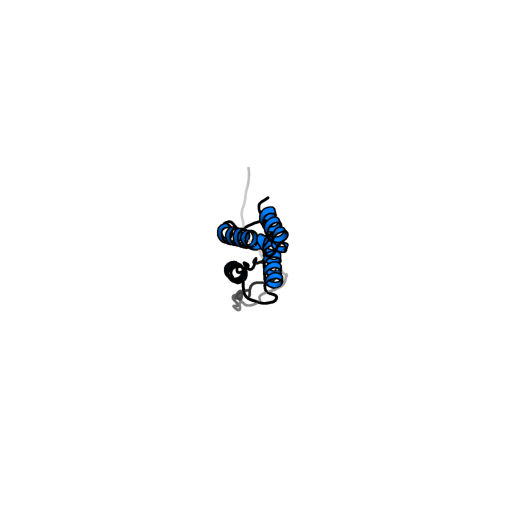? 6.310 -0.418 5.614 1.00 94.75 73 LYS A N 1
ATOM 561 C CA . LYS A 1 73 ? 6.967 -1.708 5.354 1.00 94.75 73 LYS A CA 1
ATOM 562 C C . LYS A 1 73 ? 6.781 -2.169 3.913 1.00 94.75 73 LYS A C 1
ATOM 564 O O . LYS A 1 73 ? 7.730 -2.675 3.336 1.00 94.75 73 LYS A O 1
ATOM 569 N N . LEU A 1 74 ? 5.598 -1.972 3.335 1.00 94.56 74 LEU A N 1
ATOM 570 C CA . LEU A 1 74 ? 5.352 -2.273 1.927 1.00 94.56 74 LEU A CA 1
ATOM 571 C C . LEU A 1 74 ? 6.302 -1.479 1.034 1.00 94.56 74 LEU A C 1
ATOM 573 O O . LEU A 1 74 ? 7.010 -2.073 0.231 1.00 94.56 74 LEU A O 1
ATOM 577 N N . VAL A 1 75 ? 6.392 -0.163 1.236 1.00 94.12 75 VAL A N 1
ATOM 578 C CA . VAL A 1 75 ? 7.324 0.686 0.481 1.00 94.12 75 VAL A CA 1
ATOM 579 C C . VAL A 1 75 ? 8.758 0.183 0.635 1.00 94.12 75 VAL A C 1
ATOM 581 O O . VAL A 1 75 ? 9.485 0.127 -0.348 1.00 94.12 75 VAL A O 1
ATOM 584 N N . GLN A 1 76 ? 9.144 -0.256 1.839 1.00 93.44 76 GLN A N 1
ATOM 585 C CA . GLN A 1 76 ? 10.459 -0.844 2.101 1.00 93.44 76 GLN A CA 1
ATOM 586 C C . GLN A 1 76 ? 10.713 -2.177 1.386 1.00 93.44 76 GLN A C 1
ATOM 588 O O . GLN A 1 76 ? 11.820 -2.410 0.914 1.00 93.44 76 GLN A O 1
ATOM 593 N N . CYS A 1 77 ? 9.707 -3.041 1.275 1.00 91.94 77 CYS A N 1
ATOM 594 C CA . CYS A 1 77 ? 9.842 -4.320 0.580 1.00 91.94 77 CYS A CA 1
ATOM 595 C C . CYS A 1 77 ? 9.988 -4.159 -0.938 1.00 91.94 77 CYS A C 1
ATOM 597 O O . CYS A 1 77 ? 10.600 -5.006 -1.578 1.00 91.94 77 CYS A O 1
ATOM 599 N N . TYR A 1 78 ? 9.437 -3.086 -1.506 1.00 91.56 78 TYR A N 1
ATOM 600 C CA . TYR A 1 78 ? 9.382 -2.873 -2.953 1.00 91.56 78 TYR A CA 1
ATOM 601 C C . TYR A 1 78 ? 10.276 -1.723 -3.448 1.00 91.56 78 TYR A C 1
ATOM 603 O O . TYR A 1 78 ? 10.106 -1.246 -4.566 1.00 91.56 78 TYR A O 1
ATOM 611 N N . GLN A 1 79 ? 11.256 -1.288 -2.647 1.00 90.38 79 GLN A N 1
ATOM 612 C CA . GLN A 1 79 ? 12.200 -0.216 -3.019 1.00 90.38 79 GLN A CA 1
ATOM 613 C C . GLN A 1 79 ? 12.982 -0.527 -4.299 1.00 90.38 79 GLN A C 1
ATOM 615 O O . GLN A 1 79 ? 13.334 0.380 -5.045 1.00 90.38 79 GLN A O 1
ATOM 620 N N . ASN A 1 80 ? 13.222 -1.814 -4.561 1.00 89.31 80 ASN A N 1
ATOM 621 C CA . ASN A 1 80 ? 13.955 -2.299 -5.730 1.00 89.31 80 ASN A CA 1
ATOM 622 C C . ASN A 1 80 ? 13.040 -2.553 -6.944 1.00 89.31 80 ASN A C 1
ATOM 624 O O . ASN A 1 80 ? 13.448 -3.209 -7.902 1.00 89.31 80 ASN A O 1
ATOM 628 N N . GLY A 1 81 ? 11.800 -2.056 -6.899 1.00 89.31 81 GLY A N 1
ATOM 629 C CA . GLY A 1 81 ? 10.798 -2.197 -7.949 1.00 89.31 81 GLY A CA 1
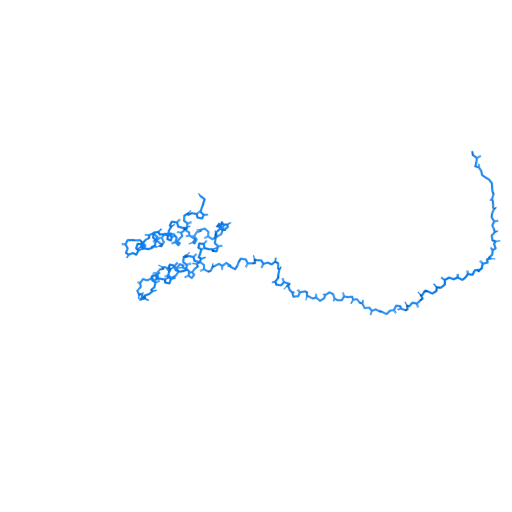ATOM 630 C C . GLY A 1 81 ? 9.612 -3.078 -7.552 1.00 89.31 81 GLY A C 1
ATOM 631 O O . GLY A 1 81 ? 9.601 -3.752 -6.520 1.00 89.31 81 GLY A O 1
ATOM 632 N N . LEU A 1 82 ? 8.586 -3.060 -8.407 1.00 90.94 82 LEU A N 1
ATOM 633 C CA . LEU A 1 82 ? 7.318 -3.753 -8.184 1.00 90.94 82 LEU A CA 1
ATOM 634 C C . LEU A 1 82 ? 7.218 -5.008 -9.068 1.00 90.94 82 LEU A C 1
ATOM 636 O O . LEU A 1 82 ? 7.246 -4.895 -10.297 1.00 90.94 82 LEU A O 1
ATOM 640 N N . PRO A 1 83 ? 7.038 -6.209 -8.489 1.00 91.44 83 PRO A N 1
ATOM 641 C CA . PRO A 1 83 ? 6.697 -7.401 -9.248 1.00 91.44 83 PRO A CA 1
ATOM 642 C C . PRO A 1 83 ? 5.372 -7.207 -9.985 1.00 91.44 83 PRO A C 1
ATOM 644 O O . PRO A 1 83 ? 4.359 -6.853 -9.380 1.00 91.44 83 PRO A O 1
ATOM 647 N N . LEU A 1 84 ? 5.343 -7.526 -11.280 1.00 92.69 84 LEU A N 1
ATOM 648 C CA . LEU A 1 84 ? 4.139 -7.365 -12.108 1.00 92.69 84 LEU A CA 1
ATOM 649 C C . LEU A 1 84 ? 2.921 -8.117 -11.549 1.00 92.69 84 LEU A C 1
ATOM 651 O O . LEU A 1 84 ? 1.801 -7.619 -11.626 1.00 92.69 84 LEU A O 1
ATOM 655 N N . ARG A 1 85 ? 3.140 -9.291 -10.940 1.00 93.62 85 ARG A N 1
ATOM 656 C CA . ARG A 1 85 ? 2.075 -10.098 -10.316 1.00 93.62 85 ARG A CA 1
ATOM 657 C C . ARG A 1 85 ? 1.375 -9.394 -9.144 1.00 93.62 85 ARG A C 1
ATOM 659 O O . ARG A 1 85 ? 0.200 -9.650 -8.904 1.00 93.62 85 ARG A O 1
ATOM 666 N N . ASP A 1 86 ? 2.080 -8.503 -8.449 1.00 92.50 86 ASP A N 1
ATOM 667 C CA . ASP A 1 86 ? 1.611 -7.838 -7.230 1.00 92.50 86 ASP A CA 1
ATOM 668 C C . ASP A 1 86 ? 0.968 -6.471 -7.542 1.00 92.50 86 ASP A C 1
ATOM 670 O O . ASP A 1 86 ? 0.312 -5.869 -6.687 1.00 92.50 86 ASP A O 1
ATOM 674 N N . LEU A 1 87 ? 1.117 -5.980 -8.779 1.00 94.00 87 LEU A N 1
ATOM 675 C CA . LEU A 1 87 ? 0.759 -4.622 -9.187 1.00 94.00 87 LEU A CA 1
ATOM 676 C C . LEU A 1 87 ? -0.706 -4.286 -8.884 1.00 94.00 87 LEU A C 1
ATOM 678 O O . LEU A 1 87 ? -1.000 -3.250 -8.294 1.00 94.00 87 LEU A O 1
ATOM 682 N N . ALA A 1 88 ? -1.634 -5.190 -9.203 1.00 96.19 88 ALA A N 1
ATOM 683 C CA . ALA A 1 88 ? -3.058 -4.980 -8.943 1.00 96.19 88 ALA A CA 1
ATOM 684 C C . ALA A 1 88 ? -3.356 -4.762 -7.447 1.00 96.19 88 ALA A C 1
ATOM 686 O O . ALA A 1 88 ? -4.163 -3.904 -7.082 1.00 96.19 88 ALA A O 1
ATOM 687 N N . GLN A 1 89 ? -2.684 -5.508 -6.568 1.00 96.44 89 GLN A N 1
ATOM 688 C CA . GLN A 1 89 ? -2.860 -5.381 -5.123 1.00 96.44 89 GLN A CA 1
ATOM 689 C C . GLN A 1 89 ? -2.187 -4.116 -4.583 1.00 96.44 89 GLN A C 1
ATOM 691 O O . GLN A 1 89 ? -2.785 -3.422 -3.762 1.00 96.44 89 GLN A O 1
ATOM 696 N N . ILE A 1 90 ? -0.995 -3.767 -5.074 1.00 95.62 90 ILE A N 1
ATOM 697 C CA . ILE A 1 90 ? -0.301 -2.522 -4.709 1.00 95.62 90 ILE A CA 1
ATOM 698 C C . ILE A 1 90 ? -1.139 -1.296 -5.098 1.00 95.62 90 ILE A C 1
ATOM 700 O O . ILE A 1 90 ? -1.330 -0.394 -4.284 1.00 95.62 90 ILE A O 1
ATOM 704 N N . PHE A 1 91 ? -1.722 -1.278 -6.298 1.00 96.31 91 PHE A N 1
ATOM 705 C CA . PHE A 1 91 ? -2.600 -0.183 -6.720 1.00 96.31 91 PHE A CA 1
ATOM 706 C C . PHE A 1 91 ? -3.929 -0.166 -5.955 1.00 96.31 91 PHE A C 1
ATOM 708 O O . PHE A 1 91 ? -4.453 0.908 -5.658 1.00 96.31 91 PHE A O 1
ATOM 715 N N . LYS A 1 92 ? -4.455 -1.327 -5.538 1.00 97.62 92 LYS A N 1
ATOM 716 C CA . LYS A 1 92 ? -5.578 -1.365 -4.589 1.00 97.62 92 LYS A CA 1
ATOM 717 C C . LYS A 1 92 ? -5.199 -0.703 -3.258 1.00 97.62 92 LYS A C 1
ATOM 719 O O . LYS A 1 92 ? -5.994 0.060 -2.715 1.00 97.62 92 LYS A O 1
ATOM 724 N N . ILE A 1 93 ? -3.993 -0.953 -2.752 1.00 97.12 93 ILE A N 1
ATOM 725 C CA . ILE A 1 93 ? -3.477 -0.321 -1.530 1.00 97.12 93 ILE A CA 1
ATOM 726 C C . ILE A 1 93 ? -3.342 1.194 -1.714 1.00 97.12 93 ILE A C 1
ATOM 728 O O . ILE A 1 93 ? -3.814 1.941 -0.860 1.00 97.12 93 ILE A O 1
ATOM 732 N N . LEU A 1 94 ? -2.798 1.658 -2.844 1.00 97.50 94 LEU A N 1
ATOM 733 C CA . LEU A 1 94 ? -2.733 3.085 -3.178 1.00 97.50 94 LEU A CA 1
ATOM 734 C C . LEU A 1 94 ? -4.122 3.741 -3.157 1.00 97.50 94 LEU A C 1
ATOM 736 O O . LEU A 1 94 ? -4.299 4.796 -2.546 1.00 97.50 94 LEU A O 1
ATOM 740 N N . ASN A 1 95 ? -5.120 3.095 -3.765 1.00 97.12 95 ASN A N 1
ATOM 741 C CA . ASN A 1 95 ? -6.496 3.590 -3.780 1.00 97.12 95 ASN A CA 1
ATOM 742 C C . ASN A 1 95 ? -7.093 3.682 -2.367 1.00 97.12 95 ASN A C 1
ATOM 744 O O . ASN A 1 95 ? -7.764 4.662 -2.043 1.00 97.12 95 ASN A O 1
ATOM 748 N N . LEU A 1 96 ? -6.821 2.698 -1.504 1.00 96.81 96 LEU A N 1
ATOM 749 C CA . LEU A 1 96 ? -7.258 2.723 -0.105 1.00 96.81 96 LEU A CA 1
ATOM 750 C C . LEU A 1 96 ? -6.584 3.852 0.686 1.00 96.81 96 LEU A C 1
ATOM 752 O O . LEU A 1 96 ? -7.267 4.556 1.431 1.00 96.81 96 LEU A O 1
ATOM 756 N N . CYS A 1 97 ? -5.277 4.063 0.495 1.00 96.31 97 CYS A N 1
ATOM 757 C CA . CYS A 1 97 ? -4.559 5.198 1.076 1.00 96.31 97 CYS A CA 1
ATOM 758 C C . CYS A 1 97 ? -5.187 6.522 0.622 1.00 96.31 97 CYS A C 1
ATOM 760 O O . CYS A 1 97 ? -5.506 7.364 1.456 1.00 96.31 97 CYS A O 1
ATOM 762 N N . SER A 1 98 ? -5.443 6.675 -0.681 1.00 96.06 98 SER A N 1
ATOM 763 C CA . SER A 1 98 ? -6.069 7.871 -1.254 1.00 96.06 98 SER A CA 1
ATOM 764 C C . SER A 1 98 ? -7.448 8.158 -0.650 1.00 96.06 98 SER A C 1
ATOM 766 O O . SER A 1 98 ? -7.707 9.278 -0.207 1.00 96.06 98 SER A O 1
ATOM 768 N N . GLY A 1 99 ? -8.305 7.139 -0.536 1.00 94.88 99 GLY A N 1
ATOM 769 C CA . GLY A 1 99 ? -9.637 7.277 0.059 1.00 94.88 99 GLY A CA 1
ATOM 770 C C . GLY A 1 99 ? -9.620 7.715 1.529 1.00 94.88 99 GLY A C 1
ATOM 771 O O . GLY A 1 99 ? -10.569 8.348 1.994 1.00 94.88 99 GLY A O 1
ATOM 772 N N . LYS A 1 100 ? -8.536 7.427 2.260 1.00 93.44 100 LYS A N 1
ATOM 773 C CA . LYS A 1 100 ? -8.373 7.795 3.674 1.00 93.44 100 LYS A CA 1
ATOM 774 C C . LYS A 1 100 ? -7.861 9.215 3.902 1.00 93.44 100 LYS A C 1
ATOM 776 O O . LYS A 1 100 ? -8.159 9.780 4.952 1.00 93.44 100 LYS A O 1
ATOM 781 N N . ILE A 1 101 ? -7.186 9.832 2.925 1.00 95.25 101 ILE A N 1
ATOM 782 C CA . ILE A 1 101 ? -6.554 11.163 3.056 1.00 95.25 101 ILE A CA 1
ATOM 783 C C . ILE A 1 101 ? -7.517 12.230 3.591 1.00 95.25 101 ILE A C 1
ATOM 785 O O . ILE A 1 101 ? -7.113 13.072 4.389 1.00 95.25 101 ILE A O 1
ATOM 789 N N . LYS A 1 102 ? -8.796 12.176 3.195 1.00 92.00 102 LYS A N 1
ATOM 790 C CA . LYS A 1 102 ? -9.812 13.150 3.621 1.00 92.00 102 LYS A CA 1
ATOM 791 C C . LYS A 1 102 ? -9.946 13.244 5.146 1.00 92.00 102 LYS A C 1
ATOM 793 O O . LYS A 1 102 ? -10.118 14.339 5.668 1.00 92.00 102 LYS A O 1
ATOM 798 N N . ASN A 1 103 ? -9.887 12.105 5.835 1.00 91.75 103 ASN A N 1
ATOM 799 C CA . ASN A 1 103 ? -10.082 12.020 7.284 1.00 91.75 103 ASN A CA 1
ATOM 800 C C . ASN A 1 103 ? -8.757 11.799 8.033 1.00 91.75 103 ASN A C 1
ATOM 802 O O . ASN A 1 103 ? -8.671 12.083 9.222 1.00 91.75 103 ASN A O 1
ATOM 806 N N . GLN A 1 104 ? -7.739 11.277 7.343 1.00 92.31 104 GLN A N 1
ATOM 807 C CA . GLN A 1 104 ? -6.442 10.876 7.888 1.00 92.31 104 GLN A CA 1
ATOM 808 C C . GLN A 1 104 ? -5.323 11.400 6.964 1.00 92.31 104 GLN A C 1
ATOM 810 O O . GLN A 1 104 ? -4.791 10.655 6.134 1.00 92.31 104 GLN A O 1
ATOM 815 N N . PRO A 1 105 ? -4.942 12.688 7.065 1.00 94.25 105 PRO A N 1
ATOM 816 C CA . PRO A 1 105 ? -4.017 13.331 6.123 1.00 94.25 105 PRO A CA 1
ATOM 817 C C . PRO A 1 105 ? -2.606 12.727 6.126 1.00 94.25 105 PRO A C 1
ATOM 819 O O . PRO A 1 105 ? -1.865 12.885 5.159 1.00 94.25 105 PRO A O 1
ATOM 822 N N . ARG A 1 106 ? -2.230 11.972 7.165 1.00 94.25 106 ARG A N 1
ATOM 823 C CA . ARG A 1 106 ? -0.953 11.242 7.233 1.00 94.25 106 ARG A CA 1
ATOM 824 C C . ARG A 1 106 ? -0.796 10.208 6.111 1.00 94.25 106 ARG A C 1
ATOM 826 O O . ARG A 1 106 ? 0.325 9.869 5.742 1.00 94.25 106 ARG A O 1
ATOM 833 N N . PHE A 1 107 ? -1.897 9.757 5.505 1.00 95.88 107 PHE A N 1
ATOM 834 C CA . PHE A 1 107 ? -1.855 8.876 4.336 1.00 95.88 107 PHE A CA 1
ATOM 835 C C . PHE A 1 107 ? -1.360 9.552 3.051 1.00 95.88 107 PHE A C 1
ATOM 837 O O . PHE A 1 107 ? -1.052 8.837 2.099 1.00 95.88 107 PHE A O 1
ATOM 844 N N . ILE A 1 108 ? -1.241 10.886 3.004 1.00 96.94 108 ILE A N 1
ATOM 845 C CA . ILE A 1 108 ? -0.684 11.595 1.839 1.00 96.94 108 ILE A CA 1
ATOM 846 C C . ILE A 1 108 ? 0.743 11.115 1.562 1.00 96.94 108 ILE A C 1
ATOM 848 O O . ILE A 1 108 ? 1.054 10.749 0.431 1.00 96.94 108 ILE A O 1
ATOM 852 N N . GLU A 1 109 ? 1.586 11.062 2.597 1.00 96.19 109 GLU A N 1
ATOM 853 C CA . GLU A 1 109 ? 2.977 10.610 2.476 1.00 96.19 109 GLU A CA 1
ATOM 854 C C . GLU A 1 109 ? 3.037 9.142 2.040 1.00 96.19 109 GLU A C 1
ATOM 856 O O . GLU A 1 109 ? 3.759 8.794 1.113 1.00 96.19 109 GLU A O 1
ATOM 861 N N . SER A 1 110 ? 2.171 8.298 2.607 1.00 95.62 110 SER A N 1
ATOM 862 C CA . SER A 1 110 ? 2.060 6.888 2.218 1.00 95.62 110 SER A CA 1
ATOM 863 C C . SER A 1 110 ? 1.663 6.694 0.749 1.00 95.62 110 SER A C 1
ATOM 865 O O . SER A 1 110 ? 2.225 5.841 0.067 1.00 95.62 110 SER A O 1
ATOM 867 N N . ALA A 1 111 ? 0.696 7.465 0.242 1.00 96.62 111 ALA A N 1
ATOM 868 C CA . ALA A 1 111 ? 0.293 7.401 -1.162 1.00 96.62 111 ALA A CA 1
ATOM 869 C C . ALA A 1 111 ? 1.420 7.885 -2.088 1.00 96.62 111 ALA A C 1
ATOM 871 O O . ALA A 1 111 ? 1.704 7.252 -3.103 1.00 96.62 111 ALA A O 1
ATOM 872 N N . TYR A 1 112 ? 2.085 8.976 -1.710 1.00 96.50 112 TYR A N 1
ATOM 873 C CA . TYR A 1 112 ? 3.217 9.532 -2.443 1.00 96.50 112 TYR A CA 1
ATOM 874 C C . TYR A 1 112 ? 4.397 8.556 -2.525 1.00 96.50 112 TYR A C 1
ATOM 876 O O . TYR A 1 112 ? 4.952 8.352 -3.605 1.00 96.50 112 TYR A O 1
ATOM 884 N N . ASP A 1 113 ? 4.735 7.899 -1.418 1.00 95.50 113 ASP A N 1
ATOM 885 C CA . ASP A 1 113 ? 5.812 6.915 -1.365 1.00 95.50 113 ASP A CA 1
ATOM 886 C C . ASP A 1 113 ? 5.528 5.692 -2.243 1.00 95.50 113 ASP A C 1
ATOM 888 O O . ASP A 1 113 ? 6.437 5.199 -2.901 1.00 95.50 113 ASP A O 1
ATOM 892 N N . ILE A 1 114 ? 4.274 5.225 -2.316 1.00 95.56 114 ILE A N 1
ATOM 893 C CA . ILE A 1 114 ? 3.896 4.138 -3.235 1.00 95.56 114 ILE A CA 1
ATOM 894 C C . ILE A 1 114 ? 4.046 4.584 -4.695 1.00 95.56 114 ILE A C 1
ATOM 896 O O . ILE A 1 114 ? 4.563 3.828 -5.515 1.00 95.56 114 ILE A O 1
ATOM 900 N N . ILE A 1 115 ? 3.617 5.805 -5.031 1.00 95.25 115 ILE A N 1
ATOM 901 C CA . ILE A 1 115 ? 3.733 6.340 -6.397 1.00 95.25 115 ILE A CA 1
ATOM 902 C C . ILE A 1 115 ? 5.204 6.442 -6.816 1.00 95.25 115 ILE A C 1
ATOM 904 O O . ILE A 1 115 ? 5.538 6.076 -7.938 1.00 95.25 115 ILE A O 1
ATOM 908 N N . LYS A 1 116 ? 6.098 6.852 -5.908 1.00 94.00 116 LYS A N 1
ATOM 909 C CA . LYS A 1 116 ? 7.548 6.902 -6.161 1.00 94.00 116 LYS A CA 1
ATOM 910 C C . LYS A 1 116 ? 8.163 5.563 -6.561 1.00 94.00 116 LYS A C 1
ATOM 912 O O . LYS A 1 116 ? 9.171 5.556 -7.257 1.00 94.00 116 LYS A O 1
ATOM 917 N N . LEU A 1 117 ? 7.578 4.437 -6.149 1.00 92.38 117 LEU A N 1
ATOM 918 C CA . LEU A 1 117 ? 8.063 3.109 -6.549 1.00 92.38 117 LEU A CA 1
ATOM 919 C C . LEU A 1 117 ? 7.859 2.830 -8.044 1.00 92.38 117 LEU A C 1
ATOM 921 O O . LEU A 1 117 ? 8.433 1.880 -8.568 1.00 92.38 117 LEU A O 1
ATOM 925 N N . CYS A 1 118 ? 7.025 3.621 -8.724 1.00 89.06 118 CYS A N 1
ATOM 926 C CA . CYS A 1 118 ? 6.707 3.435 -10.137 1.00 89.06 118 CYS A CA 1
ATOM 927 C C . CYS A 1 118 ? 7.718 4.094 -11.094 1.00 89.06 118 CYS A C 1
ATOM 929 O O . CYS A 1 118 ? 7.624 3.837 -12.294 1.00 89.06 118 CYS A O 1
ATOM 931 N N . GLY A 1 119 ? 8.678 4.880 -10.583 1.00 80.94 119 GLY A N 1
ATOM 932 C CA . GLY A 1 119 ? 9.655 5.630 -11.385 1.00 80.94 119 GLY A CA 1
ATOM 933 C C . GLY A 1 119 ? 9.238 7.072 -11.619 1.00 80.94 119 GLY A C 1
ATOM 934 O O . GLY A 1 119 ? 8.396 7.301 -12.514 1.00 80.94 119 GLY A O 1
#

Foldseek 3Di:
DDDDDDDDDDDDDDDDDDDDDDDDDDDPPPPPPPPDPPPDPPLPDDPLVVLLVLLVDDPDPPSLVVNLVSLVVVLVSLVVADDPVCVVSLVSSLVSLVVCCVPRVVSVVSNVSSVVRVD

Sequence (119 aa):
MWTEEAGATAEAQESGIRNKSSSSSQIPVVGVVTEDDEAQDVFKPMDLNRVIKLLEETDKDGLEEKQLKFVKKLVQCYQNGLPLRDLAQIFKILNLCSGKIKNQPRFIESAYDIIKLCG

Organism: Homo sapiens (NCBI:txid9606)

pLDDT: mean 75.26, std 23.65, range [31.98, 97.62]

InterPro domains:
  IPR048732 Cilia- and flagella-associated protein 69 [PTHR14716] (11-119)
  IPR048733 Cilia- and flagella-associated protein 69, ARM repeats domain [PF2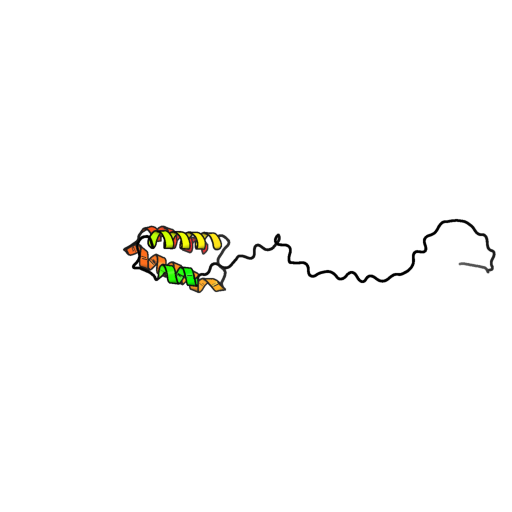1049] (46-119)